Protein AF-M1ZZT2-F1 (afdb_monomer_lite)

Structure (mmCIF, N/CA/C/O backbone):
data_AF-M1ZZT2-F1
#
_entry.id   AF-M1ZZT2-F1
#
loop_
_atom_site.group_PDB
_atom_site.id
_atom_site.type_symbol
_atom_site.label_atom_id
_atom_site.label_alt_id
_atom_site.label_comp_id
_atom_site.label_asym_id
_atom_site.label_entity_id
_atom_site.label_seq_id
_atom_site.pdbx_PDB_ins_code
_atom_site.Cartn_x
_atom_site.Cartn_y
_atom_site.Cartn_z
_atom_site.occupancy
_atom_site.B_iso_or_equiv
_atom_site.auth_seq_id
_atom_site.auth_comp_id
_atom_site.auth_asym_id
_atom_site.auth_atom_id
_atom_site.pdbx_PDB_model_num
ATOM 1 N N . ARG A 1 1 ? -14.151 5.480 20.998 1.00 53.12 1 ARG A N 1
ATOM 2 C CA . ARG A 1 1 ? -15.448 5.155 21.664 1.00 53.12 1 ARG A CA 1
ATOM 3 C C . ARG A 1 1 ? -16.465 4.551 20.685 1.00 53.12 1 ARG A C 1
ATOM 5 O O . ARG A 1 1 ? -16.964 3.487 21.006 1.00 53.12 1 ARG A O 1
ATOM 12 N N . ARG A 1 2 ? -16.681 5.134 19.490 1.00 61.06 2 ARG A N 1
ATOM 13 C CA . ARG A 1 2 ? -17.641 4.648 18.463 1.00 61.06 2 ARG A CA 1
ATOM 14 C C . ARG A 1 2 ? -17.332 3.271 17.837 1.00 61.06 2 ARG A C 1
ATOM 16 O O . ARG A 1 2 ? -18.249 2.533 17.522 1.00 61.06 2 ARG A O 1
ATOM 23 N N . ILE A 1 3 ? -16.053 2.898 17.740 1.00 64.44 3 ILE A N 1
ATOM 24 C CA . ILE A 1 3 ? -15.570 1.606 17.197 1.00 64.44 3 ILE A CA 1
ATOM 25 C C . ILE A 1 3 ? -16.187 0.391 17.917 1.00 64.44 3 ILE A C 1
ATOM 27 O O . ILE A 1 3 ? -16.474 -0.623 17.300 1.00 64.44 3 ILE A O 1
ATOM 31 N N . ARG A 1 4 ? -16.441 0.474 19.228 1.00 60.62 4 ARG A N 1
ATOM 32 C CA . ARG A 1 4 ? -16.914 -0.682 20.012 1.00 60.62 4 ARG A CA 1
ATOM 33 C C . ARG A 1 4 ? -18.326 -1.126 19.664 1.00 60.62 4 ARG A C 1
ATOM 35 O O . ARG A 1 4 ? -18.587 -2.321 19.582 1.00 60.62 4 ARG A O 1
ATOM 42 N N . GLU A 1 5 ? -19.215 -0.156 19.490 1.00 63.28 5 GLU A N 1
ATOM 43 C CA . GLU A 1 5 ? -20.651 -0.390 19.331 1.00 63.28 5 GLU A CA 1
ATOM 44 C C . GLU A 1 5 ? -20.968 -1.022 17.971 1.00 63.28 5 GLU A C 1
ATOM 46 O O . GLU A 1 5 ? -21.843 -1.877 17.897 1.00 63.28 5 GLU A O 1
ATOM 51 N N . ASN A 1 6 ? -20.195 -0.698 16.930 1.00 67.38 6 ASN A N 1
ATOM 52 C CA . ASN A 1 6 ? -20.394 -1.260 15.590 1.00 67.38 6 ASN A CA 1
ATOM 53 C C . ASN A 1 6 ? -19.720 -2.622 15.375 1.00 67.38 6 ASN A C 1
ATOM 55 O O . ASN A 1 6 ? -20.162 -3.396 14.533 1.00 67.38 6 ASN A O 1
ATOM 59 N N . ILE A 1 7 ? -18.650 -2.928 16.112 1.00 79.50 7 ILE A N 1
ATOM 60 C CA . ILE A 1 7 ? -17.806 -4.107 15.839 1.00 79.50 7 ILE A CA 1
ATOM 61 C C . ILE A 1 7 ? -18.109 -5.253 16.822 1.00 79.50 7 ILE A C 1
ATOM 63 O O . ILE A 1 7 ? -17.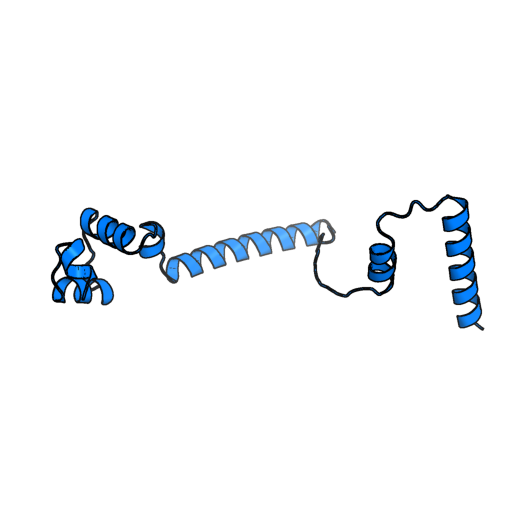790 -6.409 16.550 1.00 79.50 7 ILE A O 1
ATOM 67 N N . GLY A 1 8 ? -18.762 -4.955 17.953 1.00 80.12 8 GLY A N 1
ATOM 68 C CA . GLY A 1 8 ? -19.138 -5.954 18.960 1.00 80.12 8 GLY A CA 1
ATOM 69 C C . GLY A 1 8 ? -17.976 -6.403 19.853 1.00 80.12 8 GLY A C 1
ATOM 70 O O . GLY A 1 8 ? -17.995 -7.515 20.375 1.00 80.12 8 GLY A O 1
ATOM 71 N N . VAL A 1 9 ? -16.954 -5.557 20.031 1.00 85.38 9 VAL A N 1
ATOM 72 C CA . VAL A 1 9 ? -15.762 -5.843 20.852 1.00 85.38 9 VAL A CA 1
ATOM 73 C C . VAL A 1 9 ? -15.651 -4.899 22.052 1.00 85.38 9 VAL A C 1
ATOM 75 O O . VAL A 1 9 ? -16.085 -3.745 22.013 1.00 85.38 9 VAL A O 1
ATOM 78 N N . THR A 1 10 ? -15.046 -5.374 23.143 1.00 84.81 10 THR A N 1
ATOM 79 C CA . THR A 1 10 ? -14.839 -4.563 24.355 1.00 84.81 10 THR A CA 1
ATOM 80 C C . THR A 1 10 ? -13.651 -3.608 24.204 1.00 84.81 10 THR A C 1
ATOM 82 O O . THR A 1 10 ? -12.793 -3.779 23.341 1.00 84.81 10 THR A O 1
ATOM 85 N N . THR A 1 11 ? -13.553 -2.587 25.065 1.00 82.62 11 THR A N 1
ATOM 86 C CA . THR A 1 11 ? -12.438 -1.611 25.010 1.00 82.62 11 THR A CA 1
ATOM 87 C C . THR A 1 11 ? -11.104 -2.279 25.279 1.00 82.62 11 THR A C 1
ATOM 89 O O . THR A 1 11 ? -10.107 -1.958 24.645 1.00 82.62 11 THR A O 1
ATOM 92 N N . SER A 1 12 ? -11.108 -3.221 26.217 1.00 85.56 12 SER A N 1
ATOM 93 C CA . SER A 1 12 ? -9.950 -4.025 26.567 1.00 85.56 12 SER A CA 1
ATOM 94 C C . SER A 1 12 ? -9.498 -4.879 25.384 1.00 85.56 12 SER A C 1
ATOM 96 O O . SER A 1 12 ? -8.302 -4.957 25.142 1.00 85.56 12 SER A O 1
ATOM 98 N N . MET A 1 13 ? -10.422 -5.442 24.593 1.00 86.50 13 MET A N 1
ATOM 99 C CA . MET A 1 13 ? -10.066 -6.181 23.372 1.00 86.50 13 MET A CA 1
ATOM 100 C C . MET A 1 13 ? -9.404 -5.286 22.322 1.00 86.50 13 MET A C 1
ATOM 102 O O . MET A 1 13 ? -8.414 -5.703 21.736 1.00 86.50 13 MET A O 1
ATOM 106 N N . VAL A 1 14 ? -9.891 -4.055 22.129 1.00 87.25 14 VAL A N 1
ATOM 107 C CA . VAL A 1 14 ? -9.252 -3.095 21.210 1.00 87.25 14 VAL A CA 1
ATOM 108 C C . VAL A 1 14 ? -7.826 -2.779 21.656 1.00 87.25 14 VAL A C 1
ATOM 110 O O . VAL A 1 14 ? -6.907 -2.892 20.853 1.00 87.25 14 VAL A O 1
ATOM 113 N N . GLY A 1 15 ? -7.617 -2.496 22.946 1.00 88.06 15 GLY A N 1
ATOM 114 C CA . GLY A 1 15 ? -6.269 -2.272 23.477 1.00 88.06 15 GLY A CA 1
ATOM 115 C C . GLY A 1 15 ? -5.350 -3.489 23.306 1.00 88.06 15 GLY A C 1
ATOM 116 O O . GLY A 1 15 ? -4.160 -3.333 23.043 1.00 88.06 15 GLY A O 1
ATOM 117 N N . MET A 1 16 ? -5.889 -4.712 23.383 1.00 91.94 16 MET A N 1
ATOM 118 C CA . MET A 1 16 ? -5.123 -5.933 23.098 1.00 91.94 16 MET A CA 1
ATOM 119 C C . MET A 1 16 ? -4.736 -6.064 21.617 1.00 91.94 16 MET A C 1
ATOM 121 O O . MET A 1 16 ? -3.694 -6.648 21.329 1.00 91.94 16 MET A O 1
ATOM 125 N N . TYR A 1 17 ? -5.546 -5.537 20.693 1.00 91.44 17 TYR A N 1
ATOM 126 C CA . TYR A 1 17 ? -5.217 -5.494 19.265 1.00 91.44 17 TYR A CA 1
ATOM 127 C C . TYR A 1 17 ? -4.122 -4.462 18.977 1.00 91.44 17 TYR A C 1
ATOM 129 O O . TYR A 1 17 ? -3.145 -4.785 18.312 1.00 91.44 17 TYR A O 1
ATOM 137 N N . GLU A 1 18 ? -4.245 -3.254 19.533 1.00 85.88 18 GLU A N 1
ATOM 138 C CA . GLU A 1 18 ? -3.281 -2.156 19.343 1.00 85.88 18 GLU A CA 1
ATOM 139 C C . GLU A 1 18 ? -1.891 -2.486 19.903 1.00 85.88 18 GLU A C 1
ATOM 141 O O . GLU A 1 18 ? -0.875 -2.105 19.334 1.00 85.88 18 GLU A O 1
ATOM 146 N N . THR A 1 19 ? -1.841 -3.235 21.006 1.00 90.88 19 THR A N 1
ATOM 147 C CA . THR A 1 19 ? -0.588 -3.679 21.642 1.00 90.88 19 THR A CA 1
ATOM 148 C C . THR A 1 19 ? -0.071 -5.009 21.100 1.00 90.88 19 THR A C 1
ATOM 150 O O . THR A 1 19 ? 0.913 -5.541 21.612 1.00 90.88 19 THR A O 1
ATOM 153 N N . ASN A 1 20 ? -0.739 -5.579 20.092 1.00 87.56 20 ASN A N 1
ATOM 154 C CA . ASN A 1 20 ? -0.419 -6.880 19.502 1.00 87.56 20 ASN A CA 1
ATOM 155 C C . ASN A 1 20 ? -0.456 -8.063 20.500 1.00 87.56 20 ASN A C 1
ATOM 157 O O . ASN A 1 20 ? -0.047 -9.178 20.175 1.00 87.56 20 ASN A O 1
ATOM 161 N N . ALA A 1 21 ? -0.985 -7.849 21.711 1.00 92.44 21 ALA A N 1
ATOM 162 C CA . ALA A 1 21 ? -1.169 -8.874 22.737 1.00 92.44 21 ALA A CA 1
ATOM 163 C C . ALA A 1 21 ? -2.202 -9.934 22.320 1.00 92.44 21 ALA A C 1
ATOM 165 O O . ALA A 1 21 ? -2.216 -11.053 22.835 1.00 92.44 21 ALA A O 1
ATOM 166 N N . ARG A 1 22 ? -3.088 -9.585 21.381 1.00 92.38 22 ARG A N 1
ATOM 167 C CA . ARG A 1 22 ? -4.034 -10.500 20.750 1.00 92.38 22 ARG A CA 1
ATOM 168 C C . ARG A 1 22 ? -4.267 -10.083 19.306 1.00 92.38 22 ARG A C 1
ATOM 170 O O . ARG A 1 22 ? -4.387 -8.901 19.017 1.00 92.38 22 ARG A O 1
ATOM 177 N N . LYS A 1 23 ? -4.442 -11.057 18.414 1.00 91.31 23 LYS A N 1
ATOM 178 C CA . LYS A 1 23 ? -4.903 -10.793 17.046 1.00 91.31 23 LYS A CA 1
ATOM 179 C C . LYS A 1 23 ? -6.438 -10.826 16.967 1.00 91.31 23 LYS A C 1
ATOM 181 O O . LYS A 1 23 ? -7.051 -11.687 17.612 1.00 91.31 23 LYS A O 1
ATOM 186 N N . PRO A 1 24 ? -7.076 -9.910 16.217 1.00 92.94 24 PRO A N 1
ATOM 187 C CA . PRO A 1 24 ? -8.511 -9.981 15.957 1.00 92.94 24 PRO A CA 1
ATOM 188 C C . PRO A 1 24 ? -8.851 -11.253 15.166 1.00 92.94 24 PRO A C 1
ATOM 190 O O . PRO A 1 24 ? -8.014 -11.789 14.439 1.00 92.94 24 PRO A O 1
ATOM 193 N N . SER A 1 25 ? -10.083 -11.752 15.307 1.00 93.12 25 SER A N 1
ATOM 194 C CA . SER A 1 25 ? -10.581 -12.796 14.404 1.00 93.12 25 SER A CA 1
ATOM 195 C C . SER A 1 25 ? -10.782 -12.223 13.000 1.00 93.12 25 SER A C 1
ATOM 197 O O . SER A 1 25 ? -10.861 -11.007 12.825 1.00 93.12 25 SER A O 1
ATOM 199 N N . TYR A 1 26 ? -10.918 -13.096 12.002 1.00 94.12 26 TYR A N 1
ATOM 200 C CA . TYR A 1 26 ? -11.179 -12.682 10.622 1.00 94.12 26 TYR A CA 1
ATOM 201 C C . TYR A 1 26 ? -12.429 -11.793 10.498 1.00 94.12 26 TYR A C 1
ATOM 203 O O . TYR A 1 26 ? -12.383 -10.731 9.886 1.00 94.12 26 TYR A O 1
ATOM 211 N N . GLU A 1 27 ? -13.520 -12.175 11.163 1.00 92.69 27 GLU A N 1
ATOM 212 C CA . GLU A 1 27 ? -14.767 -11.403 11.173 1.00 92.69 27 GLU A CA 1
ATOM 213 C C . GLU A 1 27 ? -14.593 -10.019 11.822 1.00 92.69 27 GLU A C 1
ATOM 215 O O . GLU A 1 27 ? -15.095 -9.019 11.312 1.00 92.69 27 GLU A O 1
ATOM 220 N N . VAL A 1 28 ? -13.851 -9.938 12.932 1.00 93.31 28 VAL A N 1
ATOM 221 C CA . VAL A 1 28 ? -13.570 -8.661 13.603 1.00 93.31 28 VAL A CA 1
ATOM 222 C C . VAL A 1 28 ? -12.673 -7.780 12.735 1.00 93.31 28 VAL A C 1
ATOM 224 O O . VAL A 1 28 ? -12.917 -6.582 12.645 1.00 93.31 28 VAL A O 1
ATOM 227 N N . LEU A 1 29 ? -11.671 -8.355 12.065 1.00 93.62 29 LEU A N 1
ATOM 228 C CA . LEU A 1 29 ? -10.796 -7.630 11.146 1.00 93.62 29 LEU A CA 1
ATOM 229 C C . LEU A 1 29 ? -11.582 -7.003 9.984 1.00 93.62 29 LEU A C 1
ATOM 231 O O . LEU A 1 29 ? -11.368 -5.830 9.684 1.00 93.62 29 LEU A O 1
ATOM 235 N N . ILE A 1 30 ? -12.513 -7.749 9.376 1.00 94.00 30 ILE A N 1
ATOM 236 C CA . ILE A 1 30 ? -13.400 -7.228 8.321 1.00 94.00 30 ILE A CA 1
ATOM 237 C C . ILE A 1 30 ? -14.226 -6.057 8.847 1.00 94.00 30 ILE A C 1
ATOM 239 O O . ILE A 1 30 ? -14.213 -4.987 8.250 1.00 94.00 30 ILE A O 1
ATOM 243 N N . LYS A 1 31 ? -14.879 -6.216 10.003 1.00 92.75 31 LYS A N 1
ATOM 244 C CA . LYS A 1 31 ? -15.702 -5.151 10.596 1.00 92.75 31 LYS A CA 1
ATOM 245 C C . LYS A 1 31 ? -14.893 -3.896 10.936 1.00 92.75 31 LYS A C 1
ATOM 247 O O . LYS A 1 31 ? -15.405 -2.786 10.813 1.00 92.75 31 LYS A O 1
ATOM 252 N N . ILE A 1 32 ? -13.635 -4.049 11.362 1.00 91.69 32 ILE A N 1
ATOM 253 C CA . ILE A 1 32 ? -12.722 -2.913 11.564 1.00 91.69 32 ILE A CA 1
ATOM 254 C C . ILE A 1 32 ? -12.454 -2.217 10.222 1.00 91.69 32 ILE A C 1
ATOM 256 O O . ILE A 1 32 ? -12.571 -0.996 10.145 1.00 91.69 32 ILE A O 1
ATOM 260 N N . ALA A 1 33 ? -12.132 -2.975 9.172 1.00 93.38 33 ALA A N 1
ATOM 261 C CA . ALA A 1 33 ? -11.862 -2.432 7.842 1.00 93.38 33 ALA A CA 1
ATOM 262 C C . ALA A 1 33 ? -13.079 -1.680 7.269 1.00 93.38 33 ALA A C 1
ATOM 264 O O . ALA A 1 33 ? -12.950 -0.532 6.846 1.00 93.38 33 ALA A O 1
ATOM 265 N N . GLU A 1 34 ? -14.274 -2.272 7.361 1.00 92.62 34 GLU A N 1
ATOM 266 C CA . GLU A 1 34 ? -15.547 -1.662 6.954 1.00 92.62 34 GLU A CA 1
ATOM 267 C C . GLU A 1 34 ? -15.844 -0.372 7.728 1.00 92.62 34 GLU A C 1
ATOM 269 O O . GLU A 1 34 ? -16.191 0.645 7.127 1.00 92.62 34 GLU A O 1
ATOM 274 N N . PHE A 1 35 ? -15.653 -0.379 9.054 1.00 90.25 35 PHE A N 1
ATOM 275 C CA . PHE A 1 35 ? -15.878 0.797 9.899 1.00 90.25 35 PHE A CA 1
ATOM 276 C C . PHE A 1 35 ? -15.027 1.999 9.466 1.00 90.25 35 PHE A C 1
ATOM 278 O O . PHE A 1 35 ? -15.500 3.135 9.506 1.00 90.25 35 PHE A O 1
ATOM 285 N N . PHE A 1 36 ? -13.783 1.754 9.051 1.00 91.12 36 PHE A N 1
ATOM 286 C CA . PHE A 1 36 ? -12.871 2.791 8.566 1.00 91.12 36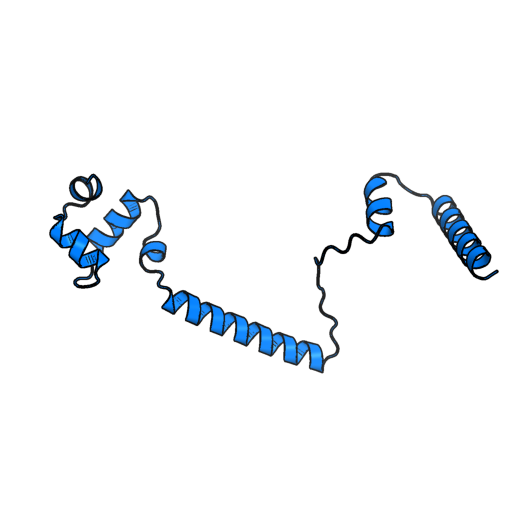 PHE A CA 1
ATOM 287 C C . PHE A 1 36 ? -12.929 3.009 7.049 1.00 91.12 36 PHE A C 1
ATOM 289 O O . PHE A 1 36 ? -12.248 3.902 6.553 1.00 91.12 36 PHE A O 1
ATOM 296 N N . SER A 1 37 ? -13.743 2.238 6.318 1.00 93.44 37 SER A N 1
ATOM 297 C CA . SER A 1 37 ? -13.811 2.265 4.849 1.00 93.44 37 SER A CA 1
ATOM 298 C C . SER A 1 37 ? -12.447 2.042 4.177 1.00 93.44 37 SER A C 1
ATOM 300 O O . SER A 1 37 ? -12.106 2.693 3.193 1.00 93.44 37 SER A O 1
ATOM 302 N N . VAL A 1 38 ? -11.662 1.110 4.720 1.00 94.25 38 VAL A N 1
ATOM 303 C CA . VAL A 1 38 ? -10.359 0.685 4.185 1.00 94.25 38 VAL A CA 1
ATOM 304 C C . VAL A 1 38 ? -10.394 -0.800 3.825 1.00 94.25 38 VAL A C 1
ATOM 306 O O . VAL A 1 38 ? -11.313 -1.521 4.208 1.00 94.25 38 VAL A O 1
ATOM 309 N N . SER A 1 39 ? -9.389 -1.289 3.097 1.00 96.19 39 SER A N 1
ATOM 310 C CA . SER A 1 39 ? -9.229 -2.727 2.861 1.00 96.19 39 SER A CA 1
ATOM 311 C C . SER A 1 39 ? -8.642 -3.428 4.094 1.00 96.19 39 SER A C 1
ATOM 313 O O . SER A 1 39 ? -7.925 -2.828 4.895 1.00 96.19 39 SER A O 1
ATOM 315 N N . THR A 1 40 ? -8.889 -4.731 4.244 1.00 93.75 40 THR A N 1
ATOM 316 C CA . THR A 1 40 ? -8.209 -5.531 5.280 1.00 93.75 40 THR A CA 1
ATOM 317 C C . THR A 1 40 ? -6.702 -5.582 5.057 1.00 93.75 40 THR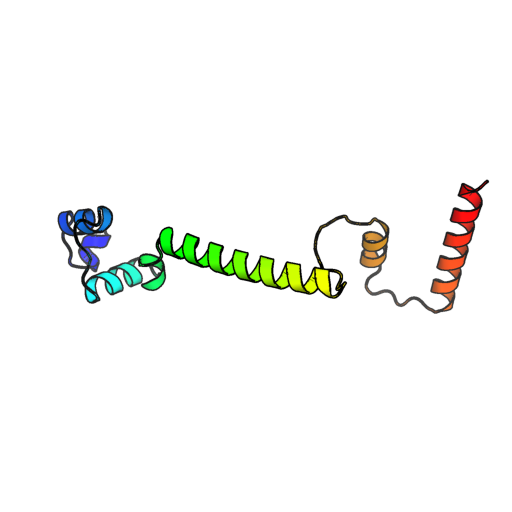 A C 1
ATOM 319 O O . THR A 1 40 ? -5.949 -5.662 6.020 1.00 93.75 40 THR A O 1
ATOM 322 N N . ASP A 1 41 ? -6.260 -5.516 3.799 1.00 91.69 41 ASP A N 1
ATOM 323 C CA . ASP A 1 41 ? -4.842 -5.463 3.443 1.00 91.69 41 ASP A CA 1
ATOM 324 C C . ASP A 1 41 ? -4.154 -4.225 4.032 1.00 91.69 41 ASP A C 1
ATOM 326 O O . ASP A 1 41 ? -3.103 -4.353 4.649 1.00 91.69 41 ASP A O 1
ATOM 330 N N . PHE A 1 42 ? -4.807 -3.058 3.977 1.00 91.75 42 PHE A N 1
ATOM 331 C CA . PHE A 1 42 ? -4.299 -1.829 4.591 1.00 91.75 42 PHE A CA 1
ATOM 332 C C . PHE A 1 42 ? -4.046 -1.986 6.099 1.00 91.75 42 PHE A C 1
ATOM 334 O O . PHE A 1 42 ? -3.020 -1.539 6.600 1.00 91.75 42 PHE A O 1
ATOM 341 N N . LEU A 1 43 ? -4.941 -2.671 6.822 1.00 90.75 43 LEU A N 1
ATOM 342 C CA . LEU A 1 43 ? -4.774 -2.941 8.258 1.00 90.75 43 LEU A CA 1
ATOM 343 C C . LEU A 1 43 ? -3.666 -3.961 8.563 1.00 90.75 43 LEU A C 1
ATOM 345 O O . LEU A 1 43 ? -3.146 -3.996 9.675 1.00 90.75 43 LEU A O 1
ATOM 349 N N . LEU A 1 44 ? -3.354 -4.832 7.602 1.00 89.62 44 LEU A N 1
ATOM 350 C CA . LEU A 1 44 ? -2.357 -5.899 7.717 1.00 89.62 44 LEU A CA 1
ATOM 351 C C . LEU A 1 44 ? -1.005 -5.519 7.104 1.00 89.62 44 LEU A C 1
ATOM 353 O O . LEU A 1 44 ? -0.087 -6.354 7.075 1.00 89.62 44 LEU A O 1
ATOM 357 N N . ASN A 1 45 ? -0.897 -4.305 6.572 1.00 84.38 45 ASN A N 1
ATOM 358 C CA . ASN A 1 45 ? 0.344 -3.785 6.048 1.00 84.38 45 ASN A CA 1
ATOM 359 C C . ASN A 1 45 ? 1.228 -3.359 7.226 1.00 84.38 45 ASN A C 1
ATOM 361 O O . ASN A 1 45 ? 0.805 -2.588 8.085 1.00 84.38 45 ASN A O 1
ATOM 365 N N . THR A 1 46 ? 2.433 -3.916 7.298 1.00 79.25 46 THR A N 1
ATOM 366 C CA . THR A 1 46 ? 3.396 -3.651 8.371 1.00 79.25 46 THR A CA 1
ATOM 367 C C . THR A 1 46 ? 4.609 -2.938 7.795 1.00 79.25 46 THR A C 1
ATOM 369 O O . THR A 1 46 ? 4.947 -3.135 6.629 1.00 79.25 46 THR A O 1
ATOM 372 N N . GLU A 1 47 ? 5.300 -2.150 8.619 1.00 76.19 47 GLU A N 1
ATOM 373 C CA . GLU A 1 47 ? 6.566 -1.510 8.226 1.00 76.19 47 GLU A CA 1
ATOM 374 C C . GLU A 1 47 ? 7.581 -2.547 7.712 1.00 76.19 47 GLU A C 1
ATOM 376 O O . GLU A 1 47 ? 8.222 -2.333 6.693 1.00 76.19 47 GLU A O 1
ATOM 381 N N . GLU A 1 48 ? 7.608 -3.744 8.304 1.00 78.19 48 GLU A N 1
ATOM 382 C CA . GLU A 1 48 ? 8.434 -4.868 7.844 1.00 78.19 48 GLU A CA 1
ATOM 383 C C . GLU A 1 48 ? 8.130 -5.293 6.392 1.00 78.19 48 GLU A C 1
ATOM 385 O O . GLU A 1 48 ? 9.042 -5.536 5.604 1.00 78.19 48 GLU A O 1
ATOM 390 N N . LYS A 1 49 ? 6.851 -5.342 5.989 1.00 81.06 49 LYS A N 1
ATOM 391 C CA . LYS A 1 49 ? 6.478 -5.642 4.594 1.00 81.06 49 LYS A CA 1
ATOM 392 C C . LYS A 1 49 ? 6.868 -4.5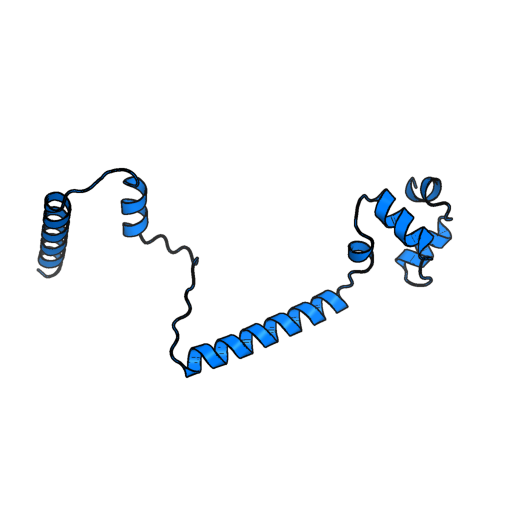13 3.645 1.00 81.06 49 LYS A C 1
ATOM 394 O O . LYS A 1 49 ? 7.190 -4.780 2.484 1.00 81.06 49 LYS A O 1
ATOM 399 N N . LEU A 1 50 ? 6.830 -3.271 4.122 1.00 81.50 50 LEU A N 1
ATOM 400 C CA . LEU A 1 50 ? 7.264 -2.113 3.351 1.00 81.50 50 LEU A CA 1
ATOM 401 C C . LEU A 1 50 ? 8.776 -2.167 3.104 1.00 81.50 50 LEU A C 1
ATOM 403 O O . LEU A 1 50 ? 9.199 -2.005 1.960 1.00 81.50 50 LEU A O 1
ATOM 407 N N . ASP A 1 51 ? 9.563 -2.499 4.127 1.00 84.94 51 ASP A N 1
ATOM 408 C CA . ASP A 1 51 ? 11.014 -2.670 4.023 1.00 84.94 51 ASP A CA 1
ATOM 409 C C . ASP A 1 51 ? 11.384 -3.814 3.071 1.00 84.94 51 ASP A C 1
ATOM 411 O O . ASP A 1 51 ? 12.172 -3.621 2.145 1.00 84.94 51 ASP A O 1
ATOM 415 N N . MET A 1 52 ? 10.733 -4.976 3.198 1.00 84.94 52 MET A N 1
ATOM 416 C CA . MET A 1 52 ? 10.929 -6.106 2.277 1.00 84.94 52 MET A CA 1
ATOM 417 C C . MET A 1 52 ? 10.611 -5.744 0.817 1.00 84.94 52 MET A C 1
ATOM 419 O O . MET A 1 52 ? 11.304 -6.169 -0.116 1.00 84.94 52 MET A O 1
ATOM 423 N N . THR A 1 53 ? 9.545 -4.968 0.606 1.00 86.12 53 THR A N 1
ATOM 424 C CA . THR A 1 53 ? 9.153 -4.491 -0.726 1.00 86.12 53 THR A CA 1
ATOM 425 C C . THR A 1 53 ? 10.202 -3.527 -1.267 1.00 86.12 53 THR A C 1
ATOM 427 O O . THR A 1 53 ? 10.641 -3.665 -2.408 1.00 86.12 53 THR A O 1
ATOM 430 N N . LEU A 1 54 ? 10.651 -2.585 -0.439 1.00 88.88 54 LEU A N 1
ATOM 431 C CA . LEU A 1 54 ? 11.648 -1.592 -0.809 1.00 88.88 54 LEU A CA 1
ATOM 432 C C . LEU A 1 54 ? 12.988 -2.243 -1.172 1.00 88.88 54 LEU A C 1
ATOM 434 O O . LEU A 1 54 ? 13.605 -1.858 -2.164 1.00 88.88 54 LEU A O 1
ATOM 438 N N . ASP A 1 55 ? 13.411 -3.261 -0.428 1.00 91.25 55 ASP A N 1
ATOM 439 C CA . ASP A 1 55 ? 14.621 -4.030 -0.723 1.00 91.25 55 ASP A CA 1
ATOM 440 C C . ASP A 1 55 ? 14.514 -4.787 -2.047 1.00 91.25 55 ASP A C 1
ATOM 442 O O . ASP A 1 55 ? 15.456 -4.802 -2.843 1.00 91.25 55 ASP A O 1
ATOM 446 N N . SER A 1 56 ? 13.340 -5.353 -2.332 1.00 90.19 56 SER A N 1
ATOM 447 C CA . SER A 1 56 ? 13.073 -6.020 -3.608 1.00 90.19 56 SER A CA 1
ATOM 448 C C . SER A 1 56 ? 13.145 -5.037 -4.779 1.00 90.19 56 SER A C 1
ATOM 450 O O . SER A 1 56 ? 13.793 -5.322 -5.786 1.00 90.19 56 SER A O 1
ATOM 452 N N . VAL A 1 57 ? 12.543 -3.853 -4.631 1.00 93.19 57 VAL A N 1
ATOM 453 C CA . VAL A 1 57 ? 12.580 -2.789 -5.646 1.00 93.19 57 VAL A CA 1
ATOM 454 C C . VAL A 1 57 ? 14.007 -2.288 -5.865 1.00 93.19 57 VAL A C 1
ATOM 456 O O . VAL A 1 57 ? 14.445 -2.202 -7.010 1.00 93.19 57 VAL A O 1
ATOM 459 N N . LYS A 1 58 ? 14.768 -2.027 -4.794 1.00 92.19 58 LYS A N 1
ATOM 460 C CA . LYS A 1 58 ? 16.184 -1.626 -4.882 1.00 92.19 58 LYS A CA 1
ATOM 461 C C . LYS A 1 58 ? 17.023 -2.670 -5.609 1.00 92.19 58 LYS A C 1
ATOM 463 O O . LYS A 1 58 ? 17.860 -2.320 -6.434 1.00 92.19 58 LYS A O 1
ATOM 468 N N . LYS A 1 59 ? 16.791 -3.954 -5.329 1.00 92.94 59 LYS A N 1
ATOM 469 C CA . LYS A 1 59 ? 17.495 -5.044 -6.005 1.00 92.94 59 LYS A CA 1
ATOM 470 C C . LYS A 1 59 ? 17.208 -5.039 -7.505 1.00 92.94 59 LYS A C 1
ATOM 472 O O . LYS A 1 59 ? 18.142 -5.135 -8.290 1.00 92.94 59 LYS A O 1
ATOM 477 N N . VAL A 1 60 ? 15.939 -4.907 -7.899 1.00 91.69 60 VAL A N 1
ATOM 478 C CA . VAL A 1 60 ? 15.548 -4.806 -9.316 1.00 91.69 60 VAL A CA 1
ATOM 479 C C . VAL A 1 60 ? 16.188 -3.590 -9.971 1.00 91.69 60 VAL A C 1
ATOM 481 O O . VAL A 1 60 ? 16.772 -3.727 -11.039 1.00 91.69 60 VAL A O 1
ATOM 484 N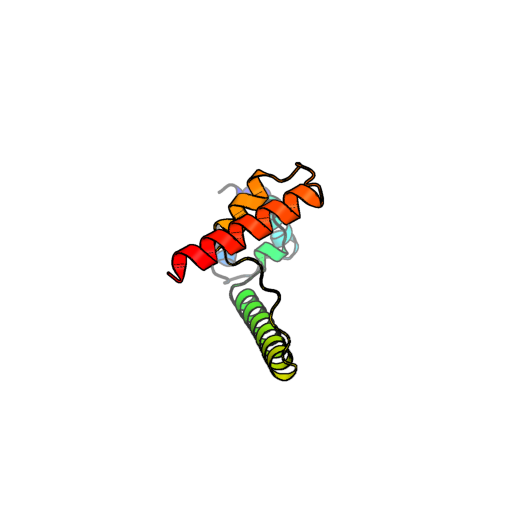 N . TYR A 1 61 ? 16.141 -2.435 -9.309 1.00 88.56 61 TYR A N 1
ATOM 485 C CA . TYR A 1 61 ? 16.768 -1.212 -9.797 1.00 88.56 61 TYR A CA 1
ATOM 486 C C . TYR A 1 61 ? 18.266 -1.404 -10.058 1.00 88.56 61 TYR A C 1
ATOM 488 O O . TYR A 1 61 ? 18.732 -1.098 -11.149 1.00 88.56 61 TYR A O 1
ATOM 496 N N . ASN A 1 62 ? 19.005 -1.978 -9.103 1.00 90.12 62 ASN A N 1
ATOM 497 C CA . ASN A 1 62 ? 20.440 -2.219 -9.262 1.00 90.12 62 ASN A CA 1
ATOM 498 C C . ASN A 1 62 ? 20.736 -3.211 -10.396 1.00 90.12 62 ASN A C 1
ATOM 500 O O . ASN A 1 62 ? 21.609 -2.940 -11.209 1.00 90.12 62 ASN A O 1
ATOM 504 N N . MET A 1 63 ? 19.972 -4.305 -10.510 1.00 88.44 63 MET A N 1
ATOM 505 C CA . MET A 1 63 ? 20.137 -5.272 -11.607 1.00 88.44 63 MET A CA 1
ATOM 506 C C . MET A 1 63 ? 19.906 -4.633 -12.982 1.00 88.44 63 MET A C 1
ATOM 508 O O . MET A 1 63 ? 20.644 -4.907 -13.925 1.00 88.44 63 MET A O 1
ATOM 512 N N . VAL A 1 64 ? 18.879 -3.787 -13.104 1.00 88.44 64 VAL A N 1
ATOM 513 C CA . VAL A 1 64 ? 18.594 -3.063 -14.349 1.00 88.44 64 VAL A CA 1
ATOM 514 C C . VAL A 1 64 ? 19.699 -2.055 -14.639 1.00 88.44 64 VAL A C 1
ATOM 516 O O . VAL A 1 64 ? 20.188 -2.027 -15.761 1.00 88.44 64 VAL A O 1
ATOM 519 N N . LYS A 1 65 ? 20.128 -1.290 -13.631 1.00 85.00 65 LYS A N 1
ATOM 520 C CA . LYS A 1 65 ? 21.189 -0.288 -13.750 1.00 85.00 65 LYS A CA 1
ATOM 521 C C . LYS A 1 65 ? 22.507 -0.900 -14.234 1.00 85.00 65 LYS A C 1
ATOM 523 O O . LYS A 1 65 ? 23.094 -0.403 -15.191 1.00 85.00 65 LYS A O 1
ATOM 528 N N . GLU A 1 66 ? 22.934 -2.001 -13.618 1.00 85.44 66 GLU A N 1
ATOM 529 C CA . GLU A 1 66 ? 24.144 -2.738 -14.004 1.00 85.44 66 GLU A CA 1
ATOM 530 C C . GLU A 1 66 ? 24.063 -3.221 -15.462 1.00 85.44 66 GLU A C 1
ATOM 532 O O . GLU A 1 66 ? 24.994 -3.015 -16.239 1.00 85.44 66 GLU A O 1
ATOM 537 N N . ALA A 1 67 ? 22.920 -3.785 -15.869 1.00 84.38 67 ALA A N 1
ATOM 538 C CA . ALA A 1 67 ? 22.708 -4.233 -17.243 1.00 84.38 67 ALA A CA 1
ATOM 539 C C . ALA A 1 67 ? 22.657 -3.066 -18.249 1.00 84.38 67 ALA A C 1
ATOM 541 O O . ALA A 1 67 ? 23.158 -3.185 -19.363 1.00 84.38 67 ALA A O 1
ATOM 542 N N . THR A 1 68 ? 22.072 -1.920 -17.898 1.00 83.81 68 THR A N 1
ATOM 543 C CA . THR A 1 68 ? 22.042 -0.751 -18.794 1.00 83.81 68 THR A CA 1
ATOM 544 C C . THR A 1 68 ? 23.418 -0.108 -18.960 1.00 83.81 68 THR A C 1
ATOM 546 O O . THR A 1 68 ? 23.757 0.306 -20.069 1.00 83.81 68 THR A O 1
ATOM 549 N N . GLU A 1 69 ? 24.229 -0.084 -17.895 1.00 78.81 69 GLU A N 1
ATOM 550 C CA . GLU A 1 69 ? 25.618 0.392 -17.930 1.00 78.81 69 GLU A CA 1
ATOM 551 C C . GLU A 1 69 ? 26.504 -0.517 -18.802 1.00 78.81 69 GLU A C 1
ATOM 553 O O . GLU A 1 69 ? 27.309 -0.012 -19.584 1.00 78.81 69 GLU A O 1
ATOM 558 N N . GLU A 1 70 ? 26.319 -1.842 -18.741 1.00 77.38 70 GLU A N 1
ATOM 559 C CA . GLU A 1 70 ? 27.072 -2.822 -19.543 1.00 77.38 70 GLU A CA 1
ATOM 560 C C . GLU A 1 70 ? 26.843 -2.668 -21.057 1.00 77.38 70 GLU A C 1
ATOM 562 O O . GLU A 1 70 ? 27.782 -2.779 -21.846 1.00 77.38 70 GLU A O 1
ATOM 567 N N . TYR A 1 71 ? 25.608 -2.376 -21.475 1.00 76.69 71 TYR A N 1
ATOM 568 C CA . TYR A 1 71 ? 25.240 -2.247 -22.891 1.00 76.69 71 TYR A CA 1
ATOM 569 C C . TYR A 1 71 ? 25.266 -0.799 -23.409 1.00 76.69 71 TYR A C 1
ATOM 571 O O . TYR A 1 71 ? 24.918 -0.560 -24.567 1.00 76.69 71 TYR A O 1
ATOM 579 N N . GLY A 1 72 ? 25.688 0.170 -22.585 1.00 67.12 72 GLY A N 1
ATOM 580 C CA . GLY A 1 72 ? 25.780 1.583 -22.970 1.00 67.12 72 GLY A CA 1
ATOM 581 C C . GLY A 1 72 ? 24.427 2.219 -23.308 1.00 67.12 72 GLY A C 1
ATOM 582 O O . GLY A 1 72 ? 24.359 3.106 -24.158 1.00 67.12 72 GLY A O 1
ATOM 583 N N . ILE A 1 73 ? 23.345 1.745 -22.684 1.00 71.25 73 ILE A N 1
ATOM 584 C CA . ILE A 1 73 ? 22.002 2.296 -22.872 1.00 71.25 73 ILE A CA 1
ATOM 585 C C . ILE A 1 73 ? 21.894 3.532 -21.977 1.00 71.25 73 ILE A C 1
ATOM 587 O O . ILE A 1 73 ? 21.836 3.408 -20.755 1.00 71.25 73 ILE A O 1
ATOM 591 N N . GLU A 1 74 ? 21.879 4.728 -22.570 1.00 63.59 74 GLU A N 1
ATOM 592 C CA . GLU A 1 74 ? 21.598 5.955 -21.821 1.00 63.59 74 GLU A CA 1
ATOM 593 C C . GLU A 1 74 ? 20.180 5.886 -21.230 1.00 63.59 74 GLU A C 1
ATOM 595 O O . GLU A 1 74 ? 19.210 5.599 -21.938 1.00 63.59 74 GLU A O 1
ATOM 600 N N . GLU A 1 75 ? 20.055 6.129 -19.921 1.00 60.22 75 GLU A N 1
ATOM 601 C CA . GLU A 1 75 ? 18.761 6.203 -19.244 1.00 60.22 75 GLU A CA 1
ATOM 602 C C . GLU A 1 75 ? 17.861 7.228 -19.952 1.00 60.22 75 GLU A C 1
ATOM 604 O O . GLU A 1 75 ? 18.188 8.416 -20.033 1.00 60.22 75 GLU A O 1
ATOM 609 N N . VAL A 1 76 ? 16.676 6.802 -20.404 1.00 60.28 76 VAL A N 1
ATOM 610 C CA . VAL A 1 76 ? 15.605 7.732 -20.787 1.00 60.28 76 VAL A CA 1
ATOM 611 C C . VAL A 1 76 ? 15.013 8.309 -19.503 1.00 60.28 76 VAL A C 1
ATOM 613 O O . VAL A 1 76 ? 13.934 7.934 -19.052 1.00 60.28 76 VAL A O 1
ATOM 616 N N . ASN A 1 77 ? 15.749 9.223 -18.882 1.00 56.59 77 ASN A N 1
ATOM 617 C CA . ASN A 1 77 ? 15.236 10.031 -17.793 1.00 56.59 77 ASN A CA 1
ATOM 618 C C . ASN A 1 77 ? 14.401 11.173 -18.375 1.00 56.59 77 ASN A C 1
ATOM 620 O O . ASN A 1 77 ? 14.922 12.097 -19.002 1.00 56.59 77 ASN A O 1
ATOM 624 N N . GLN A 1 78 ? 13.104 11.187 -18.084 1.00 49.19 78 GLN A N 1
ATOM 625 C CA . GLN A 1 78 ? 12.436 12.462 -17.836 1.00 49.19 78 GLN A CA 1
ATOM 626 C C . GLN A 1 78 ? 11.412 12.297 -16.703 1.00 49.19 78 GLN A C 1
ATOM 628 O O . GLN A 1 78 ? 10.624 11.354 -16.765 1.00 49.19 78 GLN A O 1
ATOM 633 N N . PRO A 1 79 ? 11.386 13.194 -15.689 1.00 47.72 79 PRO A N 1
ATOM 634 C CA . PRO A 1 79 ? 11.876 14.574 -15.732 1.00 47.72 79 PRO A CA 1
ATOM 635 C C . PRO A 1 79 ? 12.737 15.002 -14.523 1.00 47.72 79 PRO A C 1
ATOM 637 O O . PRO A 1 79 ? 12.227 15.163 -13.417 1.00 47.72 79 PRO A O 1
ATOM 640 N N . GLU A 1 80 ? 13.996 15.378 -14.756 1.00 45.81 80 GLU A N 1
ATOM 641 C CA . GLU A 1 80 ? 14.606 16.458 -13.970 1.00 45.81 80 GLU A CA 1
ATOM 642 C C . GLU A 1 80 ? 14.336 17.786 -14.687 1.00 45.81 80 GLU A C 1
ATOM 644 O O . GLU A 1 80 ? 14.793 18.033 -15.805 1.00 45.81 80 GLU A O 1
ATOM 649 N N . LYS A 1 81 ? 13.534 18.650 -14.055 1.00 49.53 81 LYS A N 1
ATOM 650 C CA . LYS A 1 81 ? 13.314 20.034 -14.485 1.00 49.53 81 LYS A CA 1
ATOM 651 C C . LYS A 1 81 ? 14.609 20.835 -14.323 1.00 49.53 81 LYS A C 1
ATOM 653 O O . LYS A 1 81 ? 14.799 21.521 -13.324 1.00 49.53 81 LYS A O 1
ATOM 658 N N . GLN A 1 82 ? 15.448 20.843 -15.346 1.00 50.66 82 GLN A N 1
ATOM 659 C CA . GLN A 1 82 ? 16.084 22.092 -15.744 1.00 50.66 82 GLN A CA 1
ATOM 660 C C . GLN A 1 82 ? 15.290 22.608 -16.939 1.00 50.66 82 GLN A C 1
ATOM 662 O O . GLN A 1 82 ? 15.407 22.087 -18.047 1.00 50.66 82 GLN A O 1
ATOM 667 N N . GLU A 1 83 ? 14.413 23.588 -16.705 1.00 50.88 83 GLU A N 1
ATOM 668 C CA . GLU A 1 83 ? 13.786 24.341 -17.792 1.00 50.88 83 GLU A CA 1
ATOM 669 C C . GLU A 1 83 ? 14.890 25.025 -18.594 1.00 50.88 83 GLU A C 1
ATOM 671 O O . GLU A 1 83 ? 15.374 26.110 -18.269 1.00 50.88 83 GLU A O 1
ATOM 676 N N . ASN A 1 84 ? 15.334 24.358 -19.652 1.00 55.47 84 ASN A N 1
ATOM 677 C CA . ASN A 1 84 ? 16.181 24.989 -20.633 1.00 55.47 84 ASN A CA 1
ATOM 678 C C . ASN A 1 84 ? 15.307 26.040 -21.330 1.00 55.47 84 ASN A C 1
ATOM 680 O O . ASN A 1 84 ? 14.289 25.678 -21.918 1.00 55.47 84 ASN A O 1
ATOM 684 N N . LYS A 1 85 ? 15.660 27.332 -21.243 1.00 62.53 85 LYS A N 1
ATOM 685 C CA . LYS A 1 85 ? 14.825 28.452 -21.739 1.00 62.53 85 LYS A CA 1
ATOM 686 C C . LYS A 1 85 ? 14.344 28.265 -23.182 1.00 62.53 85 LYS A C 1
ATOM 688 O O . LYS A 1 85 ? 13.287 28.769 -23.537 1.00 62.53 85 LYS A O 1
ATOM 693 N N . ILE A 1 86 ? 15.106 27.530 -23.994 1.00 65.69 86 ILE A N 1
ATOM 694 C CA . ILE A 1 86 ? 14.743 27.165 -25.369 1.00 65.69 86 ILE A CA 1
ATOM 695 C C . ILE A 1 86 ? 13.479 26.291 -25.397 1.00 65.69 86 ILE A C 1
ATOM 697 O O . ILE A 1 86 ? 12.570 26.560 -26.175 1.00 65.69 86 ILE A O 1
ATOM 701 N N . LYS A 1 87 ? 13.380 25.293 -24.509 1.00 65.12 87 LYS A N 1
ATOM 702 C CA . LYS A 1 87 ? 12.205 24.418 -24.389 1.00 65.12 87 LYS A CA 1
ATOM 703 C C . LYS A 1 87 ? 10.974 25.210 -23.943 1.00 65.12 87 LYS A C 1
ATOM 705 O O . LYS A 1 87 ? 9.902 25.022 -24.501 1.00 65.12 87 LYS A O 1
ATOM 710 N N . THR A 1 88 ? 11.139 26.134 -22.994 1.00 67.50 88 THR A N 1
ATOM 711 C CA . THR A 1 88 ? 10.053 27.024 -22.551 1.00 67.50 88 THR A CA 1
ATOM 712 C C . THR A 1 88 ? 9.590 27.962 -23.666 1.00 67.50 88 THR A C 1
ATOM 714 O O . THR A 1 88 ? 8.401 28.249 -23.749 1.00 67.50 88 THR A O 1
ATOM 717 N N . LEU A 1 89 ? 10.500 28.422 -24.533 1.00 68.50 89 LEU A N 1
ATOM 718 C CA . LEU A 1 89 ? 10.153 29.253 -25.684 1.00 68.50 89 LEU A CA 1
ATOM 719 C C . LEU A 1 89 ? 9.316 28.464 -26.696 1.00 68.50 89 LEU A C 1
ATOM 721 O O . LEU A 1 89 ? 8.230 28.913 -27.033 1.00 68.50 89 LEU A O 1
ATOM 725 N N . ALA A 1 90 ? 9.769 27.274 -27.102 1.00 73.44 90 ALA A N 1
ATOM 726 C CA . ALA A 1 90 ? 9.018 26.408 -28.015 1.00 73.44 90 ALA A CA 1
ATOM 727 C C . ALA A 1 90 ? 7.619 26.061 -27.471 1.00 73.44 90 ALA A C 1
ATOM 729 O O . ALA A 1 90 ? 6.643 26.137 -28.208 1.00 73.44 90 ALA A O 1
ATOM 730 N N . ALA A 1 91 ? 7.508 25.783 -26.166 1.00 68.69 91 ALA A N 1
ATOM 731 C CA . ALA A 1 91 ? 6.232 25.488 -25.512 1.00 68.69 91 ALA A CA 1
ATOM 732 C C . ALA A 1 91 ? 5.224 26.659 -25.541 1.00 68.69 91 ALA A C 1
ATOM 734 O O . ALA A 1 91 ? 4.021 26.428 -25.548 1.00 68.69 91 ALA A O 1
ATOM 735 N N . HIS A 1 92 ? 5.679 27.922 -25.571 1.00 73.50 92 HIS A N 1
ATOM 736 C CA . HIS A 1 92 ? 4.782 29.088 -25.685 1.00 73.50 92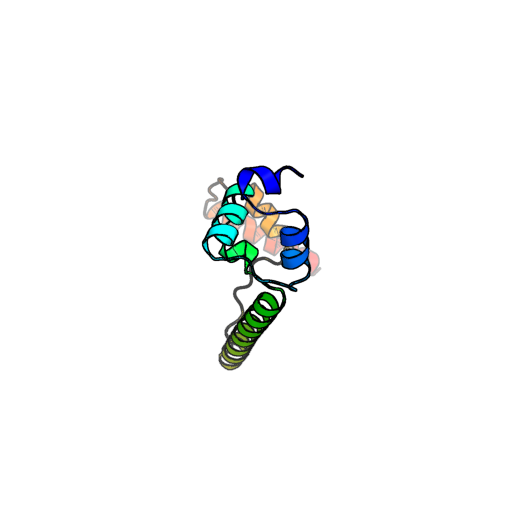 HIS A CA 1
ATOM 737 C C . HIS A 1 92 ? 4.206 29.278 -27.095 1.00 73.50 92 HIS A C 1
ATOM 739 O O . HIS A 1 92 ? 3.246 30.029 -27.250 1.00 73.50 92 HIS A O 1
ATOM 745 N N . PHE A 1 93 ? 4.782 28.612 -28.098 1.00 70.00 93 PHE A N 1
ATOM 746 C CA . PHE A 1 93 ? 4.316 28.623 -29.485 1.00 70.00 93 PHE A CA 1
ATOM 747 C C . PHE A 1 93 ? 3.667 27.289 -29.886 1.00 70.00 93 PHE A C 1
ATOM 749 O O . PHE A 1 93 ? 3.451 27.039 -31.070 1.00 70.00 93 PHE A O 1
ATOM 756 N N . GLU A 1 94 ? 3.351 26.418 -28.917 1.00 61.59 94 GLU A N 1
ATOM 757 C CA . GLU A 1 94 ? 2.617 25.175 -29.169 1.00 61.59 94 GLU A CA 1
ATOM 758 C C . GLU A 1 94 ? 1.243 25.493 -29.783 1.00 61.59 94 GLU A C 1
ATOM 760 O O . GLU A 1 94 ? 0.343 25.993 -29.108 1.00 61.59 94 GLU A O 1
ATOM 765 N N . GLY A 1 95 ? 1.098 25.206 -31.081 1.00 66.94 95 GLY A N 1
ATOM 766 C CA . GLY A 1 95 ? -0.123 25.435 -31.863 1.00 66.94 95 GLY A CA 1
ATOM 767 C C . GLY A 1 95 ? 0.057 26.335 -33.089 1.00 66.94 95 GLY A C 1
ATOM 768 O O . GLY A 1 95 ? -0.848 26.389 -33.917 1.00 66.94 95 GLY A O 1
ATOM 769 N N . GLU A 1 96 ? 1.203 27.003 -33.228 1.00 77.00 96 GLU A N 1
ATOM 770 C CA . GLU A 1 96 ? 1.579 27.722 -34.451 1.00 77.00 96 GLU A CA 1
ATOM 771 C C . GLU A 1 96 ? 2.284 26.750 -35.409 1.00 77.00 96 GLU A C 1
ATOM 773 O O . GLU A 1 96 ? 3.220 26.043 -35.020 1.00 77.00 96 GLU A O 1
ATOM 778 N N . GLU A 1 97 ? 1.829 26.688 -36.660 1.00 77.94 97 GLU A N 1
ATOM 779 C CA . GLU A 1 97 ? 2.525 25.937 -37.704 1.00 77.94 97 GLU A CA 1
ATOM 780 C C . GLU A 1 97 ? 3.611 26.829 -38.305 1.00 77.94 97 GLU A C 1
ATOM 782 O O . GLU A 1 97 ? 3.316 27.847 -38.928 1.00 77.94 97 GLU A O 1
ATOM 787 N N . PHE A 1 98 ? 4.871 26.444 -38.111 1.00 81.38 98 PHE A N 1
ATOM 788 C CA . PHE A 1 98 ? 6.003 27.095 -38.760 1.00 81.38 98 PHE A CA 1
ATOM 789 C C . PHE A 1 98 ? 6.209 26.489 -40.144 1.00 81.38 98 PHE A C 1
ATOM 791 O O . PHE A 1 98 ? 6.244 25.265 -40.294 1.00 81.38 98 PHE A O 1
ATOM 798 N N . THR A 1 99 ? 6.354 27.345 -41.150 1.00 90.38 99 THR A N 1
ATOM 799 C CA . THR A 1 99 ? 6.718 26.920 -42.502 1.00 90.38 99 THR A CA 1
ATOM 800 C C . THR A 1 99 ? 8.210 26.596 -42.581 1.00 90.38 99 THR A C 1
ATOM 802 O O . THR A 1 99 ? 8.999 27.000 -41.725 1.00 90.38 99 THR A O 1
ATOM 805 N N . ASP A 1 100 ? 8.618 25.892 -43.638 1.00 84.12 100 ASP A N 1
ATOM 806 C CA . ASP A 1 100 ? 10.035 25.593 -43.878 1.00 84.12 100 ASP A CA 1
ATOM 807 C C . ASP A 1 100 ? 10.888 26.877 -43.982 1.00 84.12 100 ASP A C 1
ATOM 809 O O . ASP A 1 100 ? 12.035 26.891 -43.534 1.00 84.12 100 ASP A O 1
ATOM 813 N N . GLU A 1 101 ? 10.313 27.970 -44.504 1.00 89.25 101 GLU A N 1
ATOM 814 C CA . GLU A 1 101 ? 10.958 29.290 -44.585 1.00 89.25 101 GLU A CA 1
ATOM 815 C C . GLU A 1 101 ? 11.164 29.906 -43.190 1.00 89.25 101 GLU A C 1
ATOM 817 O O . GLU A 1 101 ? 12.261 30.369 -42.875 1.00 89.25 101 GLU A O 1
ATOM 822 N N . ASP A 1 102 ? 10.162 29.819 -42.305 1.00 87.56 102 ASP A N 1
ATOM 823 C CA . ASP A 1 102 ? 10.274 30.316 -40.925 1.00 87.56 102 ASP A CA 1
ATOM 824 C C . ASP A 1 102 ? 11.381 29.588 -40.147 1.00 87.56 102 ASP A C 1
ATOM 826 O O . ASP A 1 102 ? 12.133 30.192 -39.375 1.00 87.56 102 ASP A O 1
ATOM 830 N N . VAL A 1 103 ? 11.502 28.273 -40.353 1.00 87.50 103 VAL A N 1
ATOM 831 C CA . VAL A 1 103 ? 12.545 27.455 -39.720 1.00 87.50 103 VAL A CA 1
ATOM 832 C C . VAL A 1 103 ? 13.931 27.856 -40.230 1.00 87.50 103 VAL A C 1
ATOM 834 O O . VAL A 1 103 ? 14.864 27.994 -39.431 1.00 87.50 103 VAL A O 1
ATOM 837 N N . GLU A 1 104 ? 14.072 28.090 -41.536 1.00 88.62 104 GLU A N 1
ATOM 838 C CA . GLU A 1 104 ? 15.333 28.522 -42.143 1.00 88.62 104 GLU A CA 1
ATOM 839 C C . GLU A 1 104 ? 15.785 29.896 -41.615 1.00 88.62 104 GLU A C 1
ATOM 841 O O . GLU A 1 104 ? 16.956 30.082 -41.253 1.00 88.62 104 GLU A O 1
ATOM 846 N N . ASP A 1 105 ? 14.859 30.845 -41.477 1.00 92.12 105 ASP A N 1
ATOM 847 C CA . ASP A 1 105 ? 15.142 32.171 -40.925 1.00 92.12 105 ASP A CA 1
ATOM 848 C C . ASP A 1 105 ? 15.595 32.111 -39.460 1.00 92.12 105 ASP A C 1
ATOM 850 O O . ASP A 1 105 ? 16.570 32.771 -39.067 1.00 92.12 105 ASP A O 1
ATOM 854 N N . ILE A 1 106 ? 14.952 31.265 -38.650 1.00 90.50 106 ILE A N 1
ATOM 855 C CA . ILE A 1 106 ? 15.350 31.029 -37.257 1.00 90.50 106 ILE A CA 1
ATOM 856 C C . ILE A 1 106 ? 16.772 30.456 -37.195 1.00 90.50 106 ILE A C 1
ATOM 858 O O . ILE A 1 106 ? 17.600 30.934 -36.406 1.00 90.50 106 ILE A O 1
ATOM 862 N N . GLU A 1 107 ? 17.097 29.468 -38.033 1.00 88.56 107 GLU A N 1
ATOM 863 C CA . GLU A 1 107 ? 18.447 28.907 -38.089 1.00 88.56 107 GLU A CA 1
ATOM 864 C C . GLU A 1 107 ? 19.498 29.959 -38.447 1.00 88.56 107 GLU A C 1
ATOM 866 O O . GLU A 1 107 ? 20.560 30.038 -37.813 1.00 88.56 107 GLU A O 1
ATOM 871 N N . ASN A 1 108 ? 19.217 30.771 -39.466 1.00 91.81 108 ASN A N 1
ATOM 872 C CA . ASN A 1 108 ? 20.121 31.813 -39.933 1.00 91.81 108 ASN A CA 1
ATOM 873 C C . ASN A 1 108 ? 20.361 32.867 -38.848 1.00 91.81 108 ASN A C 1
ATOM 875 O O . ASN A 1 108 ? 21.505 33.282 -38.618 1.00 91.81 108 ASN A O 1
ATOM 879 N N . PHE A 1 109 ? 19.322 33.230 -38.098 1.00 91.81 109 PHE A N 1
ATOM 880 C CA . PHE A 1 109 ? 19.443 34.144 -36.970 1.00 91.81 109 PHE A CA 1
ATOM 881 C C . PHE A 1 109 ? 20.290 33.561 -35.829 1.00 91.81 109 PHE A C 1
ATOM 883 O O . PHE A 1 109 ? 21.177 34.239 -35.298 1.00 91.81 109 PHE A O 1
ATOM 890 N N . ILE A 1 110 ? 20.102 32.285 -35.482 1.00 88.56 110 ILE A N 1
ATOM 891 C CA . ILE A 1 110 ? 20.922 31.611 -34.464 1.00 88.56 110 ILE A CA 1
ATOM 892 C C . ILE A 1 110 ? 22.396 31.577 -34.899 1.00 88.56 110 ILE A C 1
ATOM 894 O O . ILE A 1 110 ? 23.280 31.946 -34.115 1.00 88.56 110 ILE A O 1
ATOM 898 N N . LYS A 1 111 ? 22.673 31.209 -36.159 1.00 86.69 111 LYS A N 1
ATOM 899 C CA . LYS A 1 111 ? 24.029 31.205 -36.740 1.00 86.69 111 LYS A CA 1
ATOM 900 C C . LYS A 1 111 ? 24.668 32.598 -36.662 1.00 86.69 111 LYS A C 1
ATOM 902 O O . LYS A 1 111 ? 25.818 32.725 -36.228 1.00 86.69 111 LYS A O 1
ATOM 907 N N . PHE A 1 112 ? 23.915 33.653 -36.982 1.00 92.88 112 PHE A N 1
ATOM 908 C CA . PHE A 1 112 ? 24.362 35.041 -36.846 1.00 92.88 112 PHE A CA 1
ATOM 909 C C . PHE A 1 112 ? 24.738 35.399 -35.399 1.00 92.88 112 PHE A C 1
ATOM 911 O O . PHE A 1 112 ? 25.843 35.897 -35.160 1.00 92.88 112 PHE A O 1
ATOM 918 N N . ILE A 1 113 ? 23.879 35.103 -34.418 1.00 88.81 113 ILE A N 1
ATOM 919 C CA . ILE A 1 113 ? 24.145 35.393 -32.999 1.00 88.81 113 ILE A CA 1
ATOM 920 C C . ILE A 1 113 ? 25.393 34.654 -32.498 1.00 88.81 113 ILE A C 1
ATOM 922 O O . ILE A 1 113 ? 26.212 35.241 -31.783 1.00 88.81 113 ILE A O 1
ATOM 926 N N . ILE A 1 114 ? 25.576 33.393 -32.898 1.00 85.12 114 ILE A N 1
ATOM 927 C CA . ILE A 1 114 ? 26.770 32.605 -32.559 1.00 85.12 114 ILE A CA 1
ATOM 928 C C . ILE A 1 114 ? 28.026 33.250 -33.158 1.00 85.12 114 ILE A C 1
ATOM 930 O O . ILE A 1 114 ? 29.035 33.381 -32.463 1.00 85.12 114 ILE A O 1
ATOM 934 N N . SER A 1 115 ? 27.968 33.706 -34.413 1.00 86.50 115 SER A N 1
ATOM 935 C CA . SER A 1 115 ? 29.091 34.396 -35.060 1.00 86.50 115 SER A CA 1
ATOM 936 C C . SER A 1 115 ? 29.461 35.711 -34.359 1.00 86.50 115 SER A C 1
ATOM 938 O O . SER A 1 115 ? 30.642 36.007 -34.193 1.00 86.50 115 SER A O 1
ATOM 940 N N . LYS A 1 116 ? 28.463 36.463 -33.870 1.00 87.00 116 LYS A N 1
ATOM 941 C CA . LYS A 1 116 ? 28.658 37.737 -33.163 1.00 87.00 116 LYS A CA 1
ATOM 942 C C . LYS A 1 116 ? 29.311 37.547 -31.795 1.00 87.00 116 LYS A C 1
ATOM 944 O O . LYS A 1 116 ? 30.072 38.404 -31.376 1.00 87.00 116 LYS A O 1
ATOM 949 N N . LYS A 1 117 ? 29.028 36.437 -31.109 1.00 79.56 117 LYS A N 1
ATOM 950 C CA . LYS A 1 117 ? 29.643 36.090 -29.815 1.00 79.56 117 LYS A CA 1
ATOM 951 C C . LYS A 1 117 ? 31.090 35.599 -29.925 1.00 79.56 117 LYS A C 1
ATOM 953 O O . LYS A 1 117 ? 31.793 35.599 -28.922 1.00 79.56 117 LYS A O 1
ATOM 958 N N . LYS A 1 118 ? 31.508 35.123 -31.103 1.00 67.25 118 LYS A N 1
ATOM 959 C CA . LYS A 1 118 ? 32.884 34.667 -31.376 1.00 67.25 118 LYS A CA 1
ATOM 960 C C . LYS A 1 118 ? 33.809 35.788 -31.880 1.00 67.25 118 LYS A C 1
ATOM 962 O O . LYS A 1 118 ? 34.982 35.519 -32.127 1.00 67.25 118 LYS A O 1
ATOM 967 N N . LYS A 1 119 ? 33.283 37.002 -32.052 1.00 51.44 119 LYS A N 1
ATOM 968 C CA . LYS A 1 119 ? 34.021 38.239 -32.338 1.00 51.44 119 LYS A CA 1
ATOM 969 C C . LYS A 1 119 ? 34.177 39.049 -31.060 1.00 51.44 119 LYS A C 1
ATOM 971 O O . LYS A 1 119 ? 35.232 39.703 -30.942 1.00 51.44 119 LYS A O 1
#

pLDDT: mean 80.75, std 13.2, range [45.81, 96.19]

Secondary structure (DSSP, 8-state):
-THHHHHT--HHHHHHHHTTSSPPPHHHHHHHHHHHT--HHHHH--HHHHHHHHHHHHHHHHHHHHHHHHTT------------HHHHHHHHTTT----HHHHHHHHHHHHHHHHHHT-

Sequence (119 aa):
RRIRENIGVTTSMVGMYETNARKPSYEVLIKIAEFFSVSTDFLLNTEEKLDMTLDSVKKVYNMVKEATEEYGIEEVNQPEKQENKIKTLAAHFEGEEFTDEDVEDIENFIKFIISKKKK

Foldseek 3Di:
DVLCVQLVDDPVVVVCCVVVVDPDDPSSLVSSCVVVVHDSVVVVDDVVVVVVVVVVVVVVVVVVVVVCVVVVPPDPDPDDDPPPVVNVVVVVCVPDDDDPVNVVVVVVVVVVVVVVVVD

InterPro domains:
  IPR001387 Cro/C1-type, helix-turn-helix domain [PF01381] (6-43)
  IPR001387 Cro/C1-type, helix-turn-helix domain [PS50943] (5-43)
  IPR001387 Cro/C1-type, helix-turn-helix domain [cd00093] (5-43)
  IPR010982 Lambda repressor-like, DNA-binding domain superfamily [G3DSA:1.10.260.40] (1-47)
  IPR010982 Lambda repressor-like, DNA-binding domain superfamily [SSF47413] (6-49)

Radius of gyration: 30.15 Å; chains: 1; bounding box: 55×51×71 Å

Organism: NCBI:txid1232189